Protein AF-A0A9P9ECS6-F1 (afdb_monomer_lite)

Radius of gyration: 14.82 Å; chains: 1; bounding box: 37×39×32 Å

Sequence (114 aa):
MQKITAFLHLGPLIMPNDVADFDVKKQLSADTYDHFDGPNLLVESAPVGMPVLQSGDWAWMQPYVEPGKGKVPDDELGGRAFIPLKMRPVDEKPGSEDDPYTAVEGYLQLRNTP

Structure (mmCIF, N/CA/C/O backbone):
data_AF-A0A9P9ECS6-F1
#
_entry.id   AF-A0A9P9ECS6-F1
#
loop_
_atom_site.group_PDB
_atom_site.id
_atom_site.type_symbol
_atom_site.label_atom_id
_atom_site.label_alt_id
_atom_site.label_comp_id
_atom_site.label_asym_id
_atom_site.label_entity_id
_atom_site.label_seq_id
_atom_site.pdbx_PDB_ins_code
_atom_site.Cartn_x
_atom_site.Cartn_y
_atom_site.Cartn_z
_atom_site.occupancy
_atom_site.B_iso_or_equiv
_atom_site.auth_seq_id
_atom_site.auth_comp_id
_atom_site.auth_asym_id
_atom_site.auth_atom_id
_atom_site.pdbx_PDB_model_num
ATOM 1 N N . MET A 1 1 ? -9.250 16.915 17.741 1.00 37.78 1 MET A N 1
ATOM 2 C CA . MET A 1 1 ? -9.273 15.464 18.022 1.00 37.78 1 MET A CA 1
ATOM 3 C C . MET A 1 1 ? -8.040 14.870 17.370 1.00 37.78 1 MET A C 1
ATOM 5 O O . MET A 1 1 ? -7.810 15.179 16.209 1.00 37.78 1 MET A O 1
ATOM 9 N N . GLN A 1 2 ? -7.214 14.133 18.113 1.00 44.69 2 GLN A N 1
ATOM 10 C CA . GLN A 1 2 ? -6.054 13.441 17.545 1.00 44.69 2 GLN A CA 1
ATOM 11 C C . GLN A 1 2 ? -6.556 12.174 16.849 1.00 44.69 2 GLN A C 1
ATOM 13 O O . GLN A 1 2 ? -7.164 11.326 17.501 1.00 44.69 2 GLN A O 1
ATOM 18 N N . LYS A 1 3 ? -6.372 12.083 15.530 1.00 52.78 3 LYS A N 1
ATOM 19 C CA . LYS A 1 3 ? -6.623 10.849 14.787 1.00 52.78 3 LYS A CA 1
ATOM 20 C C . LYS A 1 3 ? -5.505 9.870 15.135 1.00 52.78 3 LYS A C 1
ATOM 22 O O . LYS A 1 3 ? -4.334 10.219 15.026 1.00 52.78 3 LYS A O 1
ATOM 27 N N . ILE A 1 4 ? -5.856 8.679 15.609 1.00 51.59 4 ILE A N 1
ATOM 28 C CA . ILE A 1 4 ? -4.875 7.616 15.827 1.00 51.59 4 ILE A CA 1
ATOM 29 C C . ILE A 1 4 ? -4.656 6.942 14.475 1.00 51.59 4 ILE A C 1
ATOM 31 O O . ILE A 1 4 ? -5.496 6.165 14.027 1.00 51.59 4 ILE A O 1
ATOM 35 N N . THR A 1 5 ? -3.537 7.253 13.829 1.00 63.91 5 THR A N 1
ATOM 36 C CA . THR A 1 5 ? -3.106 6.565 12.612 1.00 63.91 5 THR A CA 1
ATOM 37 C C . THR A 1 5 ? -2.265 5.357 13.016 1.00 63.91 5 THR A C 1
ATOM 39 O O . THR A 1 5 ? -1.164 5.504 13.544 1.00 63.91 5 THR A O 1
ATOM 42 N N . ALA A 1 6 ? -2.797 4.148 12.828 1.00 66.94 6 ALA A N 1
ATOM 43 C CA . ALA A 1 6 ? -2.024 2.924 13.013 1.00 66.94 6 ALA A CA 1
ATOM 44 C C . ALA A 1 6 ? -1.228 2.634 11.737 1.00 66.94 6 ALA A C 1
ATOM 46 O O . ALA A 1 6 ? -1.825 2.576 10.664 1.00 66.94 6 ALA A O 1
ATOM 47 N N . PHE A 1 7 ? 0.083 2.423 11.879 1.00 78.00 7 PHE A N 1
ATOM 48 C CA . PHE A 1 7 ? 0.983 2.001 10.807 1.00 78.00 7 PHE A CA 1
ATOM 49 C C . PHE A 1 7 ? 1.575 0.636 11.154 1.00 78.00 7 PHE A C 1
ATOM 51 O O . PHE A 1 7 ? 2.244 0.487 12.177 1.00 78.00 7 PHE A O 1
ATOM 58 N N . LEU A 1 8 ? 1.322 -0.367 10.317 1.00 85.75 8 LEU A N 1
ATOM 59 C CA . LEU A 1 8 ? 1.794 -1.736 10.534 1.00 85.75 8 LEU A CA 1
ATOM 60 C C . LEU A 1 8 ? 2.592 -2.196 9.324 1.00 85.75 8 LEU A C 1
ATOM 62 O O . LEU A 1 8 ? 2.057 -2.218 8.225 1.00 85.75 8 LEU A O 1
ATOM 66 N N . HIS A 1 9 ? 3.845 -2.595 9.519 1.00 89.00 9 HIS A N 1
ATOM 67 C CA . HIS A 1 9 ? 4.595 -3.276 8.466 1.00 89.00 9 HIS A CA 1
ATOM 68 C C . HIS A 1 9 ? 4.027 -4.684 8.254 1.00 89.00 9 HIS A C 1
ATOM 70 O O . HIS A 1 9 ? 3.773 -5.396 9.230 1.00 89.00 9 HIS A O 1
ATOM 76 N N . LEU A 1 10 ? 3.830 -5.087 7.001 1.00 88.06 10 LEU A N 1
ATOM 77 C CA . LEU A 1 10 ? 3.265 -6.384 6.655 1.00 88.06 10 LEU A CA 1
ATOM 78 C C . LEU A 1 10 ? 3.912 -6.945 5.385 1.00 88.06 10 LEU A C 1
ATOM 80 O O . LEU A 1 10 ? 4.110 -6.230 4.404 1.00 88.06 10 LEU A O 1
ATOM 84 N N . GLY A 1 11 ? 4.191 -8.246 5.401 1.00 85.12 11 GLY A N 1
ATOM 85 C CA . GLY A 1 11 ? 4.685 -8.991 4.249 1.00 85.12 11 GLY A CA 1
ATOM 86 C C . GLY A 1 11 ? 5.707 -10.073 4.626 1.00 85.12 11 GLY A C 1
ATOM 87 O O . GLY A 1 11 ? 6.079 -10.177 5.800 1.00 85.12 11 GLY A O 1
ATOM 88 N N . PRO A 1 12 ? 6.138 -10.890 3.647 1.00 87.19 12 PRO A N 1
ATOM 89 C CA . PRO A 1 12 ? 5.698 -10.851 2.251 1.00 87.19 12 PRO A CA 1
ATOM 90 C C . PRO A 1 12 ? 4.275 -11.406 2.070 1.00 87.19 12 PRO A C 1
ATOM 92 O O . PRO A 1 12 ? 3.937 -12.466 2.597 1.00 87.19 12 PRO A O 1
ATOM 95 N N . LEU A 1 13 ? 3.439 -10.697 1.311 1.00 87.88 13 LEU A N 1
ATOM 96 C CA . LEU A 1 13 ? 2.171 -11.211 0.792 1.00 87.88 13 LEU A CA 1
ATOM 97 C C . LEU A 1 13 ? 2.399 -11.761 -0.609 1.00 87.88 13 LEU A C 1
ATOM 99 O O . LEU A 1 13 ? 3.017 -11.095 -1.436 1.00 87.88 13 LEU A O 1
ATOM 103 N N . ILE A 1 14 ? 1.887 -12.958 -0.880 1.00 87.06 14 ILE A N 1
ATOM 104 C CA . ILE A 1 14 ? 1.965 -13.561 -2.210 1.00 87.06 14 ILE A CA 1
ATOM 105 C C . ILE A 1 14 ? 0.709 -13.182 -2.986 1.00 87.06 14 ILE A C 1
ATOM 107 O O . ILE A 1 14 ? -0.405 -13.477 -2.554 1.00 87.06 14 ILE A O 1
ATOM 111 N N . MET A 1 15 ? 0.895 -12.514 -4.119 1.00 84.06 15 MET A N 1
ATOM 112 C CA . MET A 1 15 ? -0.180 -12.043 -4.982 1.00 84.06 15 MET A CA 1
ATOM 113 C C . MET A 1 15 ? -0.019 -12.595 -6.399 1.00 84.06 15 MET A C 1
ATOM 115 O O . MET A 1 15 ? 1.104 -12.696 -6.875 1.00 84.06 15 MET A O 1
ATOM 119 N N . PRO A 1 16 ? -1.116 -12.914 -7.104 1.00 81.81 16 PRO A N 1
ATOM 120 C CA . PRO A 1 16 ? -1.064 -13.426 -8.480 1.00 81.81 16 PRO A CA 1
ATOM 121 C C . PRO A 1 16 ? -0.660 -12.387 -9.530 1.00 81.81 16 PRO A C 1
ATOM 123 O O . PRO A 1 16 ? -0.500 -12.713 -10.693 1.00 81.81 16 PRO A O 1
ATOM 126 N N . ASN A 1 17 ? -0.597 -11.111 -9.157 1.00 82.25 17 ASN A N 1
ATOM 127 C CA . ASN A 1 17 ? -0.209 -10.027 -10.048 1.00 82.25 17 ASN A CA 1
ATOM 128 C C . ASN A 1 17 ? 0.698 -9.073 -9.274 1.00 82.25 17 ASN A C 1
ATOM 130 O O . ASN A 1 17 ? 0.617 -9.000 -8.043 1.00 82.25 17 ASN A O 1
ATOM 134 N N . ASP A 1 18 ? 1.512 -8.321 -10.008 1.00 87.19 18 ASP A N 1
ATOM 135 C CA . ASP A 1 18 ? 2.331 -7.253 -9.443 1.00 87.19 18 ASP A CA 1
ATOM 136 C C . ASP A 1 18 ? 1.472 -6.080 -8.929 1.00 87.19 18 ASP A C 1
ATOM 138 O O . ASP A 1 18 ? 0.273 -5.986 -9.216 1.00 87.19 18 ASP A O 1
ATOM 142 N N . VAL A 1 19 ? 2.083 -5.184 -8.157 1.00 88.38 19 VAL A N 1
ATOM 143 C CA . VAL A 1 19 ? 1.471 -3.924 -7.716 1.00 88.38 19 VAL A CA 1
ATOM 144 C C . VAL A 1 19 ? 1.356 -2.935 -8.874 1.00 88.38 19 VAL A C 1
ATOM 146 O O . VAL A 1 19 ? 1.969 -3.092 -9.925 1.00 88.38 19 VAL A O 1
ATOM 149 N N . ALA A 1 20 ? 0.553 -1.888 -8.682 1.00 88.81 20 ALA A N 1
ATOM 150 C CA . ALA A 1 20 ? 0.448 -0.817 -9.665 1.00 88.81 20 ALA A CA 1
ATOM 151 C C . ALA A 1 20 ? 1.820 -0.177 -9.952 1.00 88.81 20 ALA A C 1
ATOM 153 O O . ALA A 1 20 ? 2.664 -0.074 -9.060 1.00 88.81 20 ALA A O 1
ATOM 154 N N . ASP A 1 21 ? 2.020 0.318 -11.173 1.00 89.50 21 ASP A N 1
ATOM 155 C CA . ASP A 1 21 ? 3.201 1.118 -11.500 1.00 89.50 21 ASP A CA 1
ATOM 156 C C . ASP A 1 21 ? 3.261 2.403 -10.659 1.00 89.50 21 ASP A C 1
ATOM 158 O O . ASP A 1 21 ? 2.244 2.933 -10.198 1.00 89.50 21 ASP A O 1
ATOM 162 N N . PHE A 1 22 ? 4.4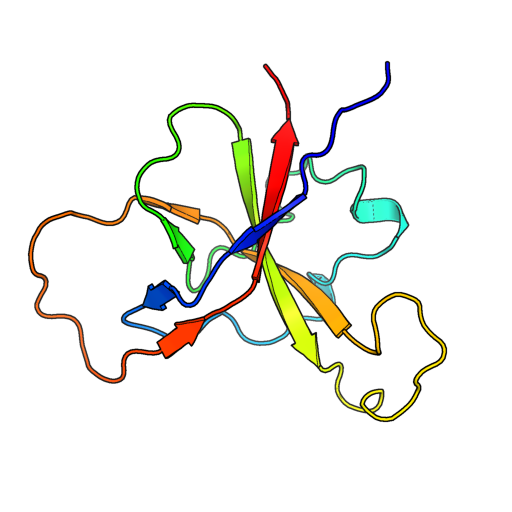70 2.941 -10.492 1.00 87.50 22 PHE A N 1
ATOM 163 C CA . PHE A 1 22 ? 4.664 4.205 -9.792 1.00 87.50 22 PHE A CA 1
ATOM 164 C C . PHE A 1 22 ? 3.979 5.371 -10.531 1.00 87.50 22 PHE A C 1
ATOM 166 O O . PHE A 1 22 ? 4.388 5.750 -11.630 1.00 87.50 22 PHE A O 1
ATOM 173 N N . ASP A 1 23 ? 2.982 5.990 -9.894 1.00 86.75 23 ASP A N 1
ATOM 174 C CA . ASP A 1 23 ? 2.338 7.228 -10.339 1.00 86.75 23 ASP A CA 1
ATOM 175 C C . ASP A 1 23 ? 2.626 8.372 -9.358 1.00 86.75 23 ASP A C 1
ATOM 177 O O . ASP A 1 23 ? 2.074 8.441 -8.257 1.00 86.75 23 ASP A O 1
ATOM 181 N N . VAL A 1 24 ? 3.450 9.327 -9.796 1.00 85.94 24 VAL A N 1
ATOM 182 C CA . VAL A 1 24 ? 3.816 10.526 -9.026 1.00 85.94 24 VAL A CA 1
ATOM 183 C C . VAL A 1 24 ? 2.603 11.355 -8.585 1.00 85.94 24 VAL A C 1
ATOM 185 O O . VAL A 1 24 ? 2.657 12.037 -7.567 1.00 85.94 24 VAL A O 1
ATOM 188 N N . LYS A 1 25 ? 1.476 11.296 -9.305 1.00 85.94 25 LYS A N 1
ATOM 189 C CA . LYS A 1 25 ? 0.247 12.022 -8.934 1.00 85.94 25 LYS A CA 1
ATOM 190 C C . LYS A 1 25 ? -0.492 11.371 -7.768 1.00 85.94 25 LYS A C 1
ATOM 192 O O . LYS A 1 25 ? -1.366 12.001 -7.176 1.00 85.94 25 LYS A O 1
ATOM 197 N N . LYS A 1 26 ? -0.181 10.108 -7.487 1.00 85.94 26 LYS A N 1
ATOM 198 C CA . LYS A 1 26 ? -0.756 9.290 -6.415 1.00 85.94 26 LYS A CA 1
ATOM 199 C C . LYS A 1 26 ? 0.205 9.114 -5.240 1.00 85.94 26 LYS A C 1
ATOM 201 O O . LYS A 1 26 ? -0.163 8.488 -4.250 1.00 85.94 26 LYS A O 1
ATOM 206 N N . GLN A 1 27 ? 1.411 9.667 -5.344 1.00 85.81 27 GLN A N 1
ATOM 207 C CA . GLN A 1 27 ? 2.387 9.682 -4.269 1.00 85.81 27 GLN A CA 1
ATOM 208 C C . GLN A 1 27 ? 1.859 10.468 -3.063 1.00 85.81 27 GLN A C 1
ATOM 210 O O . GLN A 1 27 ? 1.372 11.591 -3.196 1.00 85.81 27 GLN A O 1
ATOM 215 N N . LEU A 1 28 ? 2.025 9.891 -1.876 1.00 80.56 28 LEU A N 1
ATOM 216 C CA . LEU A 1 28 ? 1.773 10.574 -0.615 1.00 80.56 28 LEU A CA 1
ATOM 217 C C . LEU A 1 28 ? 2.889 11.581 -0.312 1.00 80.56 28 LEU A C 1
ATOM 219 O O . LEU A 1 28 ? 4.075 11.244 -0.301 1.00 80.56 28 LEU A O 1
ATOM 223 N N . SER A 1 29 ? 2.497 12.821 -0.038 1.00 75.81 29 SER A N 1
ATOM 224 C CA . SER A 1 29 ? 3.325 13.857 0.583 1.00 75.81 29 SER A CA 1
ATOM 225 C C . SER A 1 29 ? 3.083 13.912 2.092 1.00 75.81 29 SER A C 1
ATOM 227 O O . SER A 1 29 ? 2.042 13.444 2.558 1.00 75.81 29 SER A O 1
ATOM 229 N N . ALA A 1 30 ? 3.999 14.546 2.838 1.00 68.44 30 ALA A N 1
ATOM 230 C CA . ALA A 1 30 ? 3.876 14.805 4.280 1.00 68.44 30 ALA A CA 1
ATOM 231 C C . ALA A 1 30 ? 2.471 15.300 4.684 1.00 68.44 30 ALA A C 1
ATOM 233 O O . ALA A 1 30 ? 1.872 14.762 5.608 1.00 68.44 30 ALA A O 1
ATOM 234 N N . ASP A 1 31 ? 1.899 16.232 3.915 1.00 66.19 31 ASP A N 1
ATOM 235 C CA . ASP A 1 31 ? 0.574 16.810 4.181 1.00 66.19 31 ASP A CA 1
ATOM 236 C C . ASP A 1 31 ? -0.593 15.831 3.953 1.00 66.19 31 ASP A C 1
ATOM 238 O O . ASP A 1 31 ? -1.699 16.038 4.448 1.00 66.19 31 ASP A O 1
ATOM 242 N N . THR A 1 32 ? -0.376 14.766 3.180 1.00 68.69 32 THR A N 1
ATOM 243 C CA . THR A 1 32 ? -1.413 13.779 2.832 1.00 68.69 32 THR A CA 1
ATOM 244 C C . THR A 1 32 ? -1.350 12.495 3.651 1.00 68.69 32 THR A C 1
ATOM 246 O O . THR A 1 32 ? -2.348 11.774 3.673 1.00 68.69 32 THR A O 1
ATOM 249 N N . TYR A 1 33 ? -0.246 12.226 4.363 1.00 67.12 33 TYR A N 1
ATOM 250 C CA . TYR A 1 33 ? -0.152 11.070 5.269 1.00 67.12 33 TYR A CA 1
ATOM 251 C C . TYR A 1 33 ? -1.228 11.122 6.360 1.00 67.12 33 TYR A C 1
ATOM 253 O O . TYR A 1 33 ? -1.862 10.107 6.640 1.00 67.12 33 TYR A O 1
ATOM 261 N N . ASP A 1 34 ? -1.490 12.306 6.919 1.00 62.91 34 ASP A N 1
ATOM 262 C CA . ASP A 1 34 ? -2.445 12.494 8.023 1.00 62.91 34 ASP A CA 1
ATOM 263 C C . ASP A 1 34 ? -3.899 12.727 7.562 1.00 62.91 34 ASP A C 1
ATOM 265 O O . ASP A 1 34 ? -4.845 12.643 8.354 1.00 62.91 34 ASP A O 1
ATOM 269 N N . HIS A 1 35 ? -4.098 13.016 6.272 1.00 60.50 35 HIS A N 1
ATOM 270 C CA . HIS A 1 35 ? -5.385 13.400 5.676 1.00 60.50 35 HIS A CA 1
ATOM 271 C C . HIS A 1 35 ? -5.829 12.432 4.575 1.00 60.50 35 HIS A C 1
ATOM 273 O O . HIS A 1 35 ? -6.365 12.822 3.533 1.00 60.50 35 HIS A O 1
ATOM 279 N N . PHE A 1 36 ? -5.616 11.143 4.817 1.00 66.12 36 PHE A N 1
ATOM 280 C CA . PHE A 1 36 ? -5.855 10.077 3.858 1.00 66.12 36 PHE A CA 1
ATOM 281 C C . PHE A 1 36 ? -7.341 9.645 3.753 1.00 66.12 36 PHE A C 1
ATOM 283 O O . PHE A 1 36 ? -7.670 8.462 3.660 1.00 66.12 36 PHE A O 1
ATOM 290 N N . ASP A 1 37 ? -8.276 10.598 3.714 1.00 63.94 37 ASP A N 1
ATOM 291 C CA . ASP A 1 37 ? -9.719 10.330 3.887 1.00 63.94 37 ASP A CA 1
ATOM 292 C C . ASP A 1 37 ? -10.519 10.349 2.563 1.00 63.94 37 ASP A C 1
ATOM 294 O O . ASP A 1 37 ? -11.712 10.052 2.535 1.00 63.94 37 ASP A O 1
ATOM 298 N N . GLY A 1 38 ? -9.892 10.728 1.443 1.00 61.19 38 GLY A N 1
ATOM 299 C CA . GLY A 1 38 ? -10.575 10.940 0.160 1.00 61.19 38 GLY A CA 1
ATOM 300 C C . GLY A 1 38 ? -10.774 9.662 -0.681 1.00 61.19 38 GLY A C 1
ATOM 301 O O . GLY A 1 38 ? -9.853 8.845 -0.775 1.00 61.19 38 GLY A O 1
ATOM 302 N N . PRO A 1 39 ? -11.919 9.484 -1.374 1.00 55.66 39 PRO A N 1
ATOM 303 C CA . PRO A 1 39 ? -12.184 8.309 -2.217 1.00 55.66 39 PRO A CA 1
ATOM 304 C C . PRO A 1 39 ? -11.274 8.221 -3.454 1.00 55.66 39 PRO A C 1
ATOM 306 O O . PRO A 1 39 ? -10.996 7.129 -3.934 1.00 55.66 39 PRO A O 1
ATOM 309 N N . ASN A 1 40 ? -10.748 9.352 -3.936 1.00 63.06 40 ASN A N 1
ATOM 310 C CA . ASN A 1 40 ? -9.897 9.407 -5.132 1.00 63.06 40 ASN A CA 1
ATOM 311 C C . ASN A 1 40 ? -8.401 9.219 -4.844 1.00 63.06 40 ASN A C 1
ATOM 313 O O . ASN A 1 40 ? -7.585 9.301 -5.767 1.00 63.06 40 ASN A O 1
ATOM 317 N N . LEU A 1 41 ? -8.028 9.004 -3.581 1.00 75.31 41 LEU A N 1
ATOM 318 C CA . LEU A 1 41 ? -6.626 8.868 -3.197 1.00 75.31 41 LEU A CA 1
ATOM 319 C C . LEU A 1 41 ? -6.092 7.458 -3.455 1.00 75.31 41 LEU A C 1
ATOM 321 O O . LEU A 1 41 ? -4.947 7.316 -3.867 1.00 75.31 41 LEU A O 1
ATOM 325 N N . LEU A 1 42 ? -6.931 6.430 -3.295 1.00 84.00 42 LEU A N 1
ATOM 326 C CA . LEU A 1 42 ? -6.528 5.051 -3.547 1.00 84.00 42 LEU A CA 1
ATOM 327 C C . LEU A 1 42 ? -6.275 4.804 -5.036 1.00 84.00 42 LEU A C 1
ATOM 329 O O . LEU A 1 42 ? -6.979 5.317 -5.916 1.00 84.00 42 LEU A O 1
ATOM 333 N N . VAL A 1 43 ? -5.269 3.990 -5.316 1.00 87.69 43 VAL A N 1
ATOM 334 C CA . VAL A 1 43 ? -5.083 3.353 -6.618 1.00 87.69 43 VAL A CA 1
ATOM 335 C C . VAL A 1 43 ? -5.872 2.047 -6.623 1.00 87.69 43 VAL A C 1
ATOM 337 O O . VAL A 1 43 ? -5.713 1.210 -5.735 1.00 87.69 43 VAL A O 1
ATOM 340 N N . GLU A 1 44 ? -6.772 1.898 -7.596 1.00 84.94 44 GLU A N 1
ATOM 341 C CA . GLU A 1 44 ? -7.645 0.720 -7.701 1.00 84.94 44 GLU A CA 1
ATOM 342 C C . GLU A 1 44 ? -7.079 -0.379 -8.606 1.00 84.94 44 GLU A C 1
ATOM 344 O O . GLU A 1 44 ? -7.501 -1.529 -8.501 1.00 84.94 44 GLU A O 1
ATOM 349 N N . SER A 1 45 ? -6.138 -0.045 -9.493 1.00 80.69 45 SER A N 1
ATOM 350 C CA . SER A 1 45 ? -5.415 -1.034 -10.291 1.00 80.69 45 SER A CA 1
ATOM 351 C C . SER A 1 45 ? -4.524 -1.871 -9.376 1.00 80.69 45 SER A C 1
ATOM 353 O O . SER A 1 45 ? -3.803 -1.305 -8.560 1.00 80.69 45 SER A O 1
ATOM 355 N N . ALA A 1 46 ? -4.570 -3.197 -9.525 1.00 82.00 46 ALA A N 1
ATOM 356 C CA . ALA A 1 46 ? -3.806 -4.150 -8.714 1.00 82.00 46 ALA A CA 1
ATOM 357 C C . ALA A 1 46 ? -4.021 -4.006 -7.186 1.00 82.00 46 ALA A C 1
ATOM 359 O O . ALA A 1 46 ? -3.087 -3.703 -6.441 1.00 82.00 46 ALA A O 1
ATOM 360 N N . PRO A 1 47 ? -5.254 -4.220 -6.688 1.00 85.12 47 PRO A N 1
ATOM 361 C CA . PRO A 1 47 ? -5.533 -4.120 -5.263 1.00 85.12 47 PRO A CA 1
ATOM 362 C C . PRO A 1 47 ? -4.832 -5.228 -4.470 1.00 85.12 47 PRO A C 1
ATOM 364 O O . PRO A 1 47 ? -4.829 -6.397 -4.878 1.00 85.12 47 PRO A O 1
ATOM 367 N N . VAL A 1 48 ? -4.318 -4.876 -3.292 1.00 87.94 48 VAL A N 1
ATOM 368 C CA . VAL A 1 48 ? -3.618 -5.822 -2.417 1.00 87.94 48 VAL A CA 1
ATOM 369 C C . VAL A 1 48 ? -4.614 -6.768 -1.767 1.00 87.94 48 VAL A C 1
ATOM 371 O O . VAL A 1 48 ? -5.564 -6.349 -1.098 1.00 87.94 48 VAL A O 1
ATOM 374 N N . GLY A 1 49 ? -4.405 -8.060 -2.010 1.00 86.94 49 GLY A N 1
ATOM 375 C CA . GLY A 1 49 ? -5.196 -9.125 -1.417 1.00 86.94 49 GLY A CA 1
ATOM 376 C C . GLY A 1 49 ? -4.854 -9.272 0.059 1.00 86.94 49 GLY A C 1
ATOM 377 O O . GLY A 1 49 ? -3.723 -9.606 0.393 1.00 86.94 49 GLY A O 1
ATOM 378 N N . MET A 1 50 ? -5.831 -9.052 0.934 1.00 82.56 50 MET A N 1
ATOM 379 C CA . MET A 1 50 ? -5.674 -9.220 2.375 1.00 82.56 50 MET A CA 1
ATOM 380 C C . MET A 1 50 ? -6.707 -10.195 2.948 1.00 82.56 50 MET A C 1
ATOM 382 O O . MET A 1 50 ? -7.891 -10.096 2.605 1.00 82.56 50 MET A O 1
ATOM 386 N N . PRO A 1 51 ? -6.303 -11.117 3.845 1.00 75.06 51 PRO A N 1
ATOM 387 C CA . PRO A 1 51 ? -7.265 -11.841 4.660 1.00 75.06 51 PRO A CA 1
ATOM 388 C C . PRO A 1 51 ? -8.040 -10.822 5.502 1.00 75.06 51 PRO A C 1
ATOM 390 O O . PRO A 1 51 ? -7.462 -9.873 6.034 1.00 75.06 51 PRO A O 1
ATOM 393 N N . VAL A 1 52 ? -9.363 -10.980 5.540 1.00 67.25 52 VAL A N 1
ATOM 394 C CA . VAL A 1 52 ? -10.320 -9.973 6.021 1.00 67.25 52 VAL A CA 1
ATOM 395 C C . VAL A 1 52 ? -9.884 -9.360 7.360 1.00 67.25 52 VAL A C 1
ATOM 397 O O . VAL A 1 52 ? -9.856 -10.039 8.385 1.00 67.25 52 VAL A O 1
ATOM 400 N N . LEU A 1 53 ? -9.594 -8.054 7.361 1.00 69.19 53 LEU A N 1
ATOM 401 C CA . LEU A 1 53 ? -9.418 -7.275 8.587 1.00 69.19 53 LEU A CA 1
ATOM 402 C C . LEU A 1 53 ? -10.811 -6.933 9.125 1.00 69.19 53 LEU A C 1
ATOM 404 O O . LEU A 1 53 ? -11.614 -6.304 8.441 1.00 69.19 53 LEU A O 1
ATOM 408 N N . GLN A 1 54 ? -11.126 -7.399 10.333 1.00 60.00 54 GLN A N 1
ATOM 409 C CA . GLN A 1 54 ? -12.500 -7.423 10.850 1.00 60.00 54 GLN A CA 1
ATOM 410 C C . GLN A 1 54 ? -13.106 -6.038 11.155 1.00 60.00 54 GLN A C 1
ATOM 412 O O . GLN A 1 54 ? -14.313 -5.948 11.378 1.00 60.00 54 GLN A O 1
ATOM 417 N N . SER A 1 55 ? -12.318 -4.957 11.167 1.00 70.69 55 SER A N 1
ATOM 418 C CA . SER A 1 55 ? -12.812 -3.599 11.424 1.00 70.69 55 SER A CA 1
ATOM 419 C C . SER A 1 55 ? -11.857 -2.509 10.920 1.00 70.69 55 SER A C 1
ATOM 421 O O . SER A 1 55 ? -10.638 -2.681 10.941 1.00 70.69 55 SER A O 1
ATOM 423 N N . GLY A 1 56 ? -12.419 -1.368 10.502 1.00 74.81 56 GLY A N 1
ATOM 424 C CA . GLY A 1 56 ? -11.679 -0.176 10.062 1.00 74.81 56 GLY A CA 1
ATOM 425 C C . GLY A 1 56 ? -11.554 -0.030 8.541 1.00 74.81 56 GLY A C 1
ATOM 426 O O . GLY A 1 56 ? -11.584 -1.014 7.805 1.00 74.81 56 GLY A O 1
ATOM 427 N N . ASP A 1 57 ? -11.431 1.214 8.074 1.00 81.12 57 ASP A N 1
ATOM 428 C CA . ASP A 1 57 ? -11.094 1.530 6.680 1.00 81.12 57 ASP A CA 1
ATOM 429 C C . ASP A 1 57 ? -9.568 1.561 6.556 1.00 81.12 57 ASP A C 1
ATOM 431 O O . ASP A 1 57 ? -8.929 2.465 7.094 1.00 81.12 57 ASP A O 1
ATOM 435 N N . TRP A 1 58 ? -8.985 0.545 5.917 1.00 84.81 58 TRP A N 1
ATOM 436 C CA . TRP A 1 58 ? -7.536 0.367 5.791 1.00 84.81 58 TRP A CA 1
ATOM 437 C C . TRP A 1 58 ? -7.070 0.608 4.359 1.00 84.81 58 TRP A C 1
ATOM 439 O O . TRP A 1 58 ? -7.767 0.289 3.395 1.00 84.81 58 TRP A O 1
ATOM 449 N N . ALA A 1 59 ? -5.847 1.110 4.227 1.00 88.50 59 ALA A N 1
ATOM 450 C CA . ALA A 1 59 ? -5.129 1.150 2.965 1.00 88.50 59 ALA A CA 1
ATOM 451 C C . ALA A 1 59 ? -3.786 0.446 3.068 1.00 88.50 59 ALA A C 1
ATOM 453 O O . ALA A 1 59 ? -3.118 0.494 4.102 1.00 88.50 59 ALA A O 1
ATOM 454 N N . TRP A 1 60 ? -3.384 -0.152 1.952 1.00 90.56 60 TRP A N 1
ATOM 455 C CA . TRP A 1 60 ? -2.031 -0.635 1.769 1.00 90.56 60 TRP A CA 1
ATOM 456 C C . TRP A 1 60 ? -1.160 0.492 1.230 1.00 90.56 60 TRP A C 1
ATOM 458 O O . TRP A 1 60 ? -1.441 1.045 0.175 1.00 90.56 60 TRP A O 1
ATOM 468 N N . MET A 1 61 ? -0.085 0.826 1.919 1.00 90.06 61 MET A N 1
ATOM 469 C CA . MET A 1 61 ? 0.926 1.762 1.464 1.00 90.06 61 MET A CA 1
ATOM 470 C C . MET A 1 61 ? 2.062 0.985 0.819 1.00 90.06 61 MET A C 1
ATOM 472 O O . MET A 1 61 ? 2.882 0.369 1.508 1.00 90.06 61 MET A O 1
ATOM 476 N N . GLN A 1 62 ? 2.108 1.031 -0.506 1.00 91.69 62 GLN A N 1
ATOM 477 C CA . GLN A 1 62 ? 3.148 0.380 -1.278 1.00 91.69 62 GLN A CA 1
ATO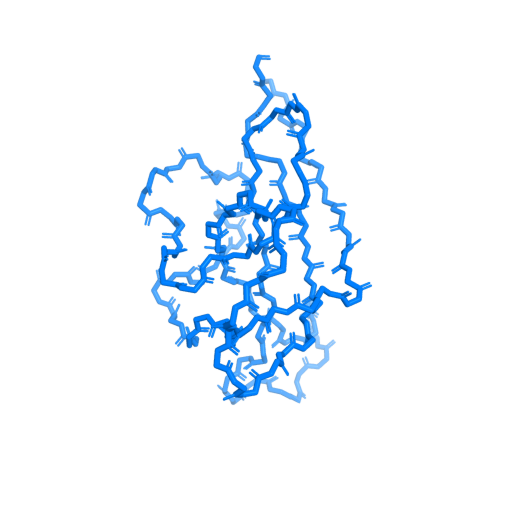M 478 C C . GLN A 1 62 ? 4.382 1.289 -1.354 1.00 91.69 62 GLN A C 1
ATOM 480 O O . GLN A 1 62 ? 4.266 2.414 -1.854 1.00 91.69 62 GLN A O 1
ATOM 485 N N . PRO A 1 63 ? 5.556 0.836 -0.880 1.00 89.88 63 PRO A N 1
ATOM 486 C CA . PRO A 1 63 ? 6.803 1.565 -1.050 1.00 89.88 63 PRO A CA 1
ATOM 487 C C . PRO A 1 63 ? 7.354 1.402 -2.474 1.00 89.88 63 PRO A C 1
ATOM 489 O O . PRO A 1 63 ? 7.358 0.309 -3.041 1.00 89.88 63 PRO A O 1
ATOM 492 N N . TYR A 1 64 ? 7.898 2.488 -3.015 1.00 87.38 64 TYR A N 1
ATOM 493 C CA . TYR A 1 64 ? 8.639 2.542 -4.273 1.00 87.38 64 TYR A CA 1
ATOM 494 C C . TYR A 1 64 ? 9.962 3.261 -4.049 1.00 87.38 64 TYR A C 1
ATOM 496 O O . TYR A 1 64 ? 10.062 4.173 -3.227 1.00 87.38 64 TYR A O 1
ATOM 504 N N . VAL A 1 65 ? 10.977 2.887 -4.821 1.00 82.56 65 VAL A N 1
ATOM 505 C CA . VAL A 1 65 ? 12.202 3.683 -4.932 1.00 82.56 65 VAL A CA 1
ATOM 506 C C . VAL A 1 65 ? 11.936 4.779 -5.953 1.00 82.56 65 VAL A C 1
ATOM 508 O O . VAL A 1 65 ? 11.685 4.477 -7.120 1.00 82.56 65 VAL A O 1
ATOM 511 N N . GLU A 1 66 ? 11.985 6.045 -5.538 1.00 70.25 66 GLU A N 1
ATOM 512 C CA . GLU A 1 66 ? 11.798 7.143 -6.485 1.00 70.25 66 GLU A CA 1
ATOM 513 C C . GLU A 1 66 ? 12.900 7.124 -7.563 1.00 70.25 66 GLU A C 1
ATOM 515 O O . GLU A 1 66 ? 14.100 7.136 -7.233 1.00 70.25 66 GLU A O 1
ATOM 520 N N . PRO A 1 67 ? 12.534 7.147 -8.860 1.00 63.66 67 PRO A N 1
ATOM 521 C CA . PRO A 1 67 ? 13.506 7.236 -9.940 1.00 63.66 67 PRO A CA 1
ATOM 522 C C . PRO A 1 67 ? 14.378 8.489 -9.782 1.00 63.66 67 PRO A C 1
ATOM 524 O O . PRO A 1 67 ? 13.886 9.614 -9.781 1.00 63.66 67 PRO A O 1
ATOM 527 N N . GLY A 1 68 ? 15.692 8.301 -9.644 1.00 62.47 68 GLY A N 1
ATOM 528 C CA . GLY A 1 68 ? 16.659 9.398 -9.510 1.00 62.47 68 GLY A CA 1
ATOM 529 C C . GLY A 1 68 ? 16.987 9.838 -8.077 1.00 62.47 68 GLY A C 1
ATOM 530 O O . GLY A 1 68 ? 17.937 10.601 -7.913 1.00 62.47 68 GLY A O 1
ATOM 531 N N . LYS A 1 69 ? 16.301 9.323 -7.042 1.00 61.53 69 LYS A N 1
ATOM 532 C CA . LYS A 1 69 ? 16.617 9.606 -5.623 1.00 61.53 69 LYS A CA 1
ATOM 533 C C . LYS A 1 69 ? 17.224 8.440 -4.841 1.00 61.53 69 LYS A C 1
ATOM 535 O O . LYS A 1 69 ? 17.561 8.609 -3.674 1.00 61.53 69 LYS A O 1
ATOM 540 N N . GLY A 1 70 ? 17.464 7.293 -5.479 1.00 53.22 70 GLY A N 1
ATOM 541 C CA . GLY A 1 70 ? 17.992 6.071 -4.844 1.00 53.22 70 GLY A CA 1
ATOM 542 C C . GLY A 1 70 ? 19.400 6.146 -4.218 1.00 53.22 70 GLY A C 1
ATOM 543 O O . GLY A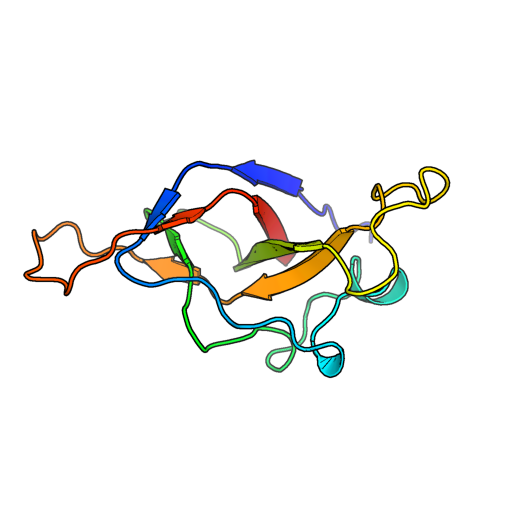 1 70 ? 20.026 5.106 -4.034 1.00 53.22 70 GLY A O 1
ATOM 544 N N . LYS A 1 71 ? 19.941 7.341 -3.936 1.00 49.00 71 LYS A N 1
ATOM 545 C CA . LYS A 1 71 ? 21.263 7.563 -3.326 1.00 49.00 71 LYS A CA 1
ATOM 546 C C . LYS A 1 71 ? 21.335 8.726 -2.323 1.00 49.00 71 LYS A C 1
ATOM 548 O O . LYS A 1 71 ? 22.447 9.143 -2.013 1.00 49.00 71 LYS A O 1
ATOM 553 N N . VAL A 1 72 ? 20.221 9.260 -1.815 1.00 46.28 72 VAL A N 1
ATOM 554 C CA . VAL A 1 72 ? 20.274 10.310 -0.777 1.00 46.28 72 VAL A CA 1
ATOM 555 C C . VAL A 1 72 ? 19.809 9.725 0.563 1.00 46.28 72 VAL A C 1
ATOM 557 O O . VAL A 1 72 ? 18.613 9.527 0.737 1.00 46.28 72 VAL A O 1
ATOM 560 N N . PRO A 1 73 ? 20.724 9.422 1.507 1.00 48.44 73 PRO A N 1
ATOM 561 C CA . PRO A 1 73 ? 20.389 8.853 2.819 1.00 48.44 73 PRO A CA 1
ATOM 562 C C . PRO A 1 73 ? 19.783 9.859 3.813 1.00 48.44 73 PRO A C 1
ATOM 564 O O . PRO A 1 73 ? 19.619 9.514 4.976 1.00 48.44 73 PRO A O 1
ATOM 567 N N . ASP A 1 74 ? 19.520 11.094 3.382 1.00 50.22 74 ASP A N 1
ATOM 568 C CA . ASP A 1 74 ? 19.242 12.239 4.262 1.00 50.22 74 ASP A CA 1
ATOM 569 C C . ASP A 1 74 ? 17.753 12.619 4.346 1.00 50.22 74 ASP A C 1
ATOM 571 O O . ASP A 1 74 ? 17.416 13.644 4.935 1.00 50.22 74 ASP A O 1
ATOM 575 N N . ASP A 1 75 ? 16.850 11.812 3.775 1.00 58.59 75 ASP A N 1
ATOM 576 C CA . ASP A 1 75 ? 15.421 11.909 4.090 1.00 58.59 75 ASP A CA 1
ATOM 577 C C . ASP A 1 75 ? 15.006 10.805 5.078 1.00 58.59 75 ASP A C 1
ATOM 579 O O . ASP A 1 75 ? 15.549 9.698 5.080 1.00 58.59 75 ASP A O 1
ATOM 583 N N . GLU A 1 76 ? 14.043 11.113 5.953 1.00 57.94 76 GLU A N 1
ATOM 584 C CA . GLU A 1 76 ? 13.551 10.196 6.995 1.00 57.94 76 GLU A CA 1
ATOM 585 C C . GLU A 1 76 ? 12.936 8.898 6.425 1.00 57.94 76 GLU A C 1
ATOM 587 O O . GLU A 1 76 ? 12.691 7.948 7.169 1.00 57.94 76 GLU A O 1
ATOM 592 N N . LEU A 1 77 ? 12.706 8.829 5.107 1.00 61.25 77 LEU A N 1
ATOM 593 C CA . LEU A 1 77 ? 12.087 7.704 4.404 1.00 61.25 77 LEU A CA 1
ATOM 594 C C . LEU A 1 77 ? 13.092 6.883 3.570 1.00 61.25 77 LEU A C 1
ATOM 596 O O . LEU A 1 77 ? 12.700 5.900 2.936 1.00 61.25 77 LEU A O 1
ATOM 600 N N . GLY A 1 78 ? 14.381 7.234 3.574 1.00 63.50 78 GLY A N 1
ATOM 601 C CA . GLY A 1 78 ? 15.439 6.566 2.814 1.00 63.50 78 GLY A CA 1
ATOM 602 C C . GLY A 1 78 ? 15.252 6.599 1.291 1.00 63.50 78 GLY A C 1
ATOM 603 O O . GLY A 1 78 ? 15.577 5.615 0.621 1.00 63.50 78 GLY A O 1
ATOM 604 N N . GLY A 1 79 ? 14.693 7.677 0.736 1.00 68.31 79 GLY A N 1
ATOM 605 C CA . GLY A 1 79 ? 14.413 7.834 -0.698 1.00 68.31 79 GLY A CA 1
ATOM 606 C C . GLY A 1 79 ? 13.201 7.038 -1.192 1.00 68.31 79 GLY A C 1
ATOM 607 O O . GLY A 1 79 ? 13.075 6.780 -2.395 1.00 68.31 79 GLY A O 1
ATOM 608 N N . ARG A 1 80 ? 12.329 6.605 -0.272 1.00 75.38 80 ARG A N 1
ATOM 609 C CA . ARG A 1 80 ? 11.106 5.856 -0.582 1.00 75.38 80 ARG A CA 1
ATOM 610 C C . ARG A 1 80 ? 9.917 6.794 -0.757 1.00 75.38 80 ARG A C 1
ATOM 612 O O . ARG A 1 80 ? 9.654 7.642 0.091 1.00 75.38 80 ARG A O 1
ATOM 619 N N . ALA A 1 81 ? 9.158 6.570 -1.822 1.00 85.31 81 ALA A N 1
ATOM 620 C CA . ALA A 1 81 ? 7.827 7.134 -2.004 1.00 85.31 81 ALA A CA 1
ATOM 621 C C . ALA A 1 81 ? 6.768 6.079 -1.707 1.00 85.31 81 ALA A C 1
ATOM 623 O O . ALA A 1 81 ? 6.976 4.894 -1.958 1.00 85.31 81 ALA A O 1
ATOM 624 N N . PHE A 1 82 ? 5.615 6.520 -1.217 1.00 87.62 82 PHE A N 1
ATOM 625 C CA . PHE A 1 82 ? 4.509 5.630 -0.898 1.00 87.62 82 PHE A CA 1
ATOM 626 C C . PHE A 1 82 ? 3.309 5.961 -1.772 1.00 87.62 82 PHE A C 1
ATOM 628 O O . PHE A 1 82 ? 2.911 7.124 -1.871 1.00 87.62 82 PHE A O 1
ATOM 635 N N . ILE A 1 83 ? 2.733 4.932 -2.389 1.00 90.50 83 ILE A N 1
ATOM 636 C CA . ILE A 1 83 ? 1.460 5.022 -3.105 1.00 90.50 83 ILE A CA 1
ATOM 637 C C . ILE A 1 83 ? 0.439 4.156 -2.368 1.00 90.50 83 ILE A C 1
ATOM 639 O O . ILE A 1 83 ? 0.723 2.993 -2.067 1.00 90.50 83 ILE A O 1
ATOM 643 N N . PRO A 1 84 ? -0.752 4.689 -2.070 1.00 90.19 84 PRO A N 1
ATOM 644 C CA . PRO A 1 84 ? -1.762 3.958 -1.341 1.00 90.19 84 PRO A CA 1
ATOM 645 C C . PRO A 1 84 ? -2.635 3.151 -2.307 1.00 90.19 84 PRO A C 1
ATOM 647 O O . PRO A 1 84 ? -3.357 3.692 -3.149 1.00 90.19 84 PRO A O 1
ATOM 650 N N . LEU A 1 85 ? -2.576 1.835 -2.171 1.00 90.06 85 LEU A N 1
ATOM 651 C CA . LEU A 1 85 ? -3.339 0.874 -2.947 1.00 90.06 85 LEU A CA 1
ATOM 652 C C . LEU A 1 85 ? -4.617 0.488 -2.206 1.00 90.06 85 LEU A C 1
ATOM 654 O O . LEU A 1 85 ? -4.652 0.343 -0.977 1.00 90.06 85 LEU A O 1
ATOM 658 N N . LYS A 1 86 ? -5.684 0.286 -2.977 1.00 88.69 86 LYS A N 1
ATOM 659 C CA . LYS A 1 86 ? -6.922 -0.302 -2.471 1.00 88.69 86 LYS A CA 1
ATOM 660 C C . LYS A 1 86 ? -6.660 -1.739 -2.033 1.00 88.69 86 LYS A C 1
ATOM 662 O O . LYS A 1 86 ? -5.924 -2.478 -2.680 1.00 88.69 86 LYS A O 1
ATOM 667 N N . MET A 1 87 ? -7.307 -2.146 -0.951 1.00 87.69 87 MET A N 1
ATOM 668 C CA . MET A 1 87 ? -7.291 -3.530 -0.499 1.00 87.69 87 MET A CA 1
ATOM 669 C C . MET A 1 87 ? -8.511 -4.283 -1.022 1.00 87.69 87 MET A C 1
ATOM 671 O O . MET A 1 87 ? -9.590 -3.707 -1.192 1.00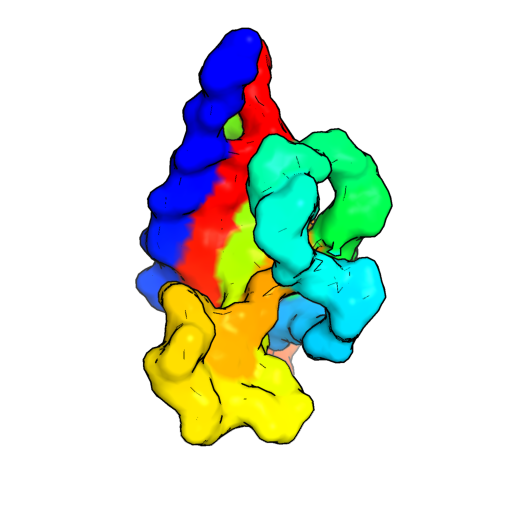 87.69 87 MET A O 1
ATOM 675 N N . ARG A 1 88 ? -8.354 -5.586 -1.241 1.00 85.19 88 ARG A N 1
ATOM 676 C CA . ARG A 1 88 ? -9.463 -6.501 -1.521 1.00 85.19 88 ARG A CA 1
ATOM 677 C C . ARG A 1 88 ? -9.396 -7.725 -0.608 1.00 85.19 88 ARG A C 1
ATOM 679 O O . ARG A 1 88 ? -8.293 -8.158 -0.276 1.00 85.19 88 ARG A O 1
ATOM 686 N N . PRO A 1 89 ? -10.541 -8.307 -0.220 1.00 83.00 89 PRO A N 1
ATOM 687 C CA . PRO A 1 89 ? -10.539 -9.607 0.433 1.00 83.00 89 PRO A CA 1
ATOM 688 C C . PRO A 1 89 ? -9.962 -10.662 -0.518 1.00 83.00 89 PRO A C 1
ATOM 690 O O . PRO A 1 89 ? -10.272 -10.663 -1.713 1.00 83.00 89 PRO A O 1
ATOM 693 N N . VAL A 1 90 ? -9.118 -11.545 0.010 1.00 78.38 90 VAL A N 1
ATOM 694 C CA . VAL A 1 90 ? -8.683 -12.754 -0.706 1.00 78.38 90 VAL A CA 1
ATOM 695 C C . VAL A 1 90 ? -9.804 -13.790 -0.616 1.00 78.38 90 VAL A C 1
ATOM 697 O O . VAL A 1 90 ? -10.362 -13.991 0.462 1.00 78.38 90 VAL A O 1
ATOM 700 N N . ASP A 1 91 ? -10.158 -14.415 -1.741 1.00 70.69 91 ASP A N 1
ATOM 701 C CA . ASP A 1 91 ? -11.038 -15.590 -1.738 1.00 70.69 91 ASP A CA 1
ATOM 702 C C . ASP A 1 91 ? -10.231 -16.798 -1.235 1.00 70.69 91 ASP A C 1
ATOM 704 O O . ASP A 1 91 ? -9.097 -17.013 -1.654 1.00 70.69 91 ASP A O 1
ATOM 708 N N . GLU A 1 92 ? -10.798 -17.589 -0.328 1.00 65.00 92 GLU A N 1
ATOM 709 C CA . GLU A 1 92 ? -10.146 -18.780 0.239 1.00 65.00 92 GLU A CA 1
ATOM 710 C C . GLU A 1 92 ? -10.110 -19.957 -0.750 1.00 65.00 92 GLU A C 1
ATOM 712 O O . GLU A 1 92 ? -9.522 -21.007 -0.477 1.00 65.00 92 GLU A O 1
ATOM 717 N N . LYS A 1 93 ? -10.763 -19.813 -1.906 1.00 66.94 93 LYS A N 1
ATOM 718 C CA . LYS A 1 93 ? -10.799 -20.845 -2.938 1.00 66.94 93 LYS A CA 1
ATOM 719 C C . LYS A 1 93 ? -9.498 -20.852 -3.743 1.00 66.94 93 LYS A C 1
ATOM 721 O O . LYS A 1 93 ? -9.100 -19.804 -4.244 1.00 66.94 93 LYS A O 1
ATOM 726 N N . PRO A 1 94 ? -8.886 -22.029 -3.968 1.00 59.69 94 PRO A N 1
ATOM 727 C CA . PRO A 1 94 ? -7.793 -22.165 -4.923 1.00 59.69 94 PRO A CA 1
ATOM 728 C C . PRO A 1 94 ? -8.256 -21.708 -6.313 1.00 59.69 94 PRO A C 1
ATOM 730 O O . PRO A 1 94 ? -9.081 -22.368 -6.949 1.00 59.69 94 PRO A O 1
ATOM 733 N N . GLY A 1 95 ? -7.766 -20.554 -6.758 1.00 64.38 95 GLY A N 1
ATOM 734 C CA . GLY A 1 95 ? -7.991 -20.037 -8.101 1.00 64.38 95 GLY A CA 1
ATOM 735 C C . GLY A 1 95 ? -6.962 -20.595 -9.081 1.00 64.38 95 GLY A C 1
ATOM 736 O O . GLY A 1 95 ? -5.823 -20.868 -8.714 1.00 64.38 95 GLY A O 1
ATOM 737 N N . SER A 1 96 ? -7.354 -20.760 -10.344 1.00 62.53 96 SER A N 1
ATOM 738 C CA . SER A 1 96 ? -6.399 -20.883 -11.450 1.00 62.53 96 SER A CA 1
ATOM 739 C C . SER A 1 96 ? -5.962 -19.474 -11.836 1.00 62.53 96 SER A C 1
ATOM 741 O O . SER A 1 96 ? -6.512 -18.888 -12.763 1.00 62.53 96 SER A O 1
ATOM 743 N N . GLU A 1 97 ? -5.085 -18.886 -11.031 1.00 69.38 97 GLU A N 1
ATOM 744 C CA . GLU A 1 97 ? -4.533 -17.561 -11.303 1.00 69.38 97 GLU A CA 1
ATOM 745 C C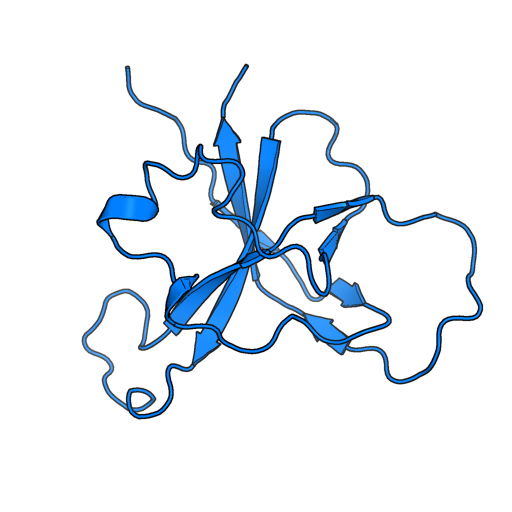 . GLU A 1 97 ? -3.316 -17.705 -12.225 1.00 69.38 97 GLU A C 1
ATOM 747 O O . GLU A 1 97 ? -2.570 -18.682 -12.129 1.00 69.38 97 GLU A O 1
ATOM 752 N N . ASP A 1 98 ? -3.158 -16.763 -13.153 1.00 68.75 98 ASP A N 1
ATOM 753 C CA . ASP A 1 98 ? -2.048 -16.774 -14.103 1.00 68.75 98 ASP A CA 1
ATOM 754 C C . ASP A 1 98 ? -0.722 -16.454 -13.384 1.00 68.75 98 ASP A C 1
ATOM 756 O O . ASP A 1 98 ? -0.651 -15.557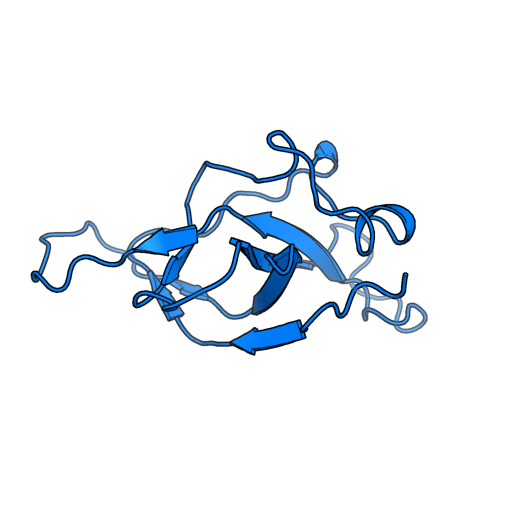 -12.547 1.00 68.75 98 ASP A O 1
ATOM 760 N N . ASP A 1 99 ? 0.326 -17.211 -13.712 1.00 60.97 99 ASP A N 1
ATOM 761 C CA . ASP A 1 99 ? 1.717 -16.993 -13.282 1.00 60.97 99 ASP A CA 1
ATOM 762 C C . ASP A 1 99 ? 2.285 -15.740 -13.997 1.00 60.97 99 ASP A C 1
ATOM 764 O O . ASP A 1 99 ? 1.941 -15.529 -15.169 1.00 60.97 99 ASP A O 1
ATOM 768 N N . PRO A 1 100 ? 3.168 -14.911 -13.393 1.00 78.94 100 PRO A N 1
ATOM 769 C CA . PRO A 1 100 ? 3.909 -15.092 -12.143 1.00 78.94 100 PRO A CA 1
ATOM 770 C C . PRO A 1 100 ? 3.291 -14.485 -10.878 1.00 78.94 100 PRO A C 1
ATOM 772 O O . PRO A 1 100 ? 2.790 -13.365 -10.876 1.00 78.94 100 PRO A O 1
ATOM 775 N N . TYR A 1 101 ? 3.458 -15.196 -9.759 1.00 84.94 101 TYR A N 1
ATOM 776 C CA . TYR A 1 101 ? 3.181 -14.655 -8.427 1.00 84.94 101 TYR A CA 1
ATOM 777 C C . TYR A 1 101 ? 4.270 -13.673 -7.966 1.00 84.94 101 TYR A C 1
ATOM 779 O O . TYR A 1 101 ? 5.467 -13.948 -8.081 1.00 84.94 101 TYR A O 1
ATOM 787 N N . THR A 1 102 ? 3.851 -12.575 -7.338 1.00 88.25 102 THR A N 1
ATOM 788 C CA . THR A 1 102 ? 4.723 -11.545 -6.763 1.00 88.25 102 THR A CA 1
ATOM 789 C C . THR A 1 102 ? 4.647 -11.563 -5.240 1.00 88.25 102 THR A C 1
ATOM 791 O O . THR A 1 102 ? 3.564 -11.589 -4.655 1.00 88.25 102 THR A O 1
ATOM 794 N N . ALA A 1 103 ? 5.810 -11.523 -4.587 1.00 89.75 103 ALA A N 1
ATOM 795 C CA . ALA A 1 103 ? 5.920 -11.289 -3.153 1.00 89.75 103 ALA A CA 1
ATOM 796 C C . ALA A 1 103 ? 6.023 -9.782 -2.885 1.00 89.75 103 ALA A C 1
ATOM 798 O O . ALA A 1 103 ? 6.952 -9.136 -3.371 1.00 89.75 103 ALA A O 1
ATOM 799 N N . VAL A 1 104 ? 5.091 -9.230 -2.109 1.00 89.62 104 VAL A N 1
ATOM 800 C CA . VAL A 1 104 ? 5.039 -7.793 -1.807 1.00 89.62 104 VAL A CA 1
ATOM 801 C C . VAL A 1 104 ? 5.149 -7.524 -0.310 1.00 89.62 104 VAL A C 1
ATOM 803 O O . VAL A 1 104 ? 4.534 -8.204 0.512 1.00 89.62 104 VAL A O 1
ATOM 806 N N . GLU A 1 105 ? 5.934 -6.510 0.039 1.00 91.06 105 GLU A N 1
ATOM 807 C CA . GLU A 1 105 ? 6.075 -5.975 1.395 1.00 91.06 105 GLU A CA 1
ATOM 808 C C . GLU A 1 105 ? 5.639 -4.512 1.404 1.00 91.06 105 GLU A C 1
ATOM 810 O O . GLU A 1 105 ? 5.879 -3.768 0.448 1.00 91.06 105 GLU A O 1
ATOM 815 N N . GLY A 1 106 ? 4.990 -4.091 2.481 1.00 90.19 106 GLY A N 1
ATOM 816 C CA . GLY A 1 106 ? 4.467 -2.739 2.593 1.00 90.19 106 GLY A CA 1
ATOM 817 C C . GLY A 1 106 ? 3.905 -2.455 3.971 1.00 90.19 106 GLY A C 1
ATOM 818 O O . GLY A 1 106 ? 4.251 -3.110 4.957 1.00 90.19 106 GLY A O 1
ATOM 819 N N . TYR A 1 107 ? 3.057 -1.435 4.052 1.00 89.88 107 TYR A N 1
ATOM 820 C CA . TYR A 1 107 ? 2.506 -0.978 5.321 1.00 89.88 107 TYR A CA 1
ATOM 821 C C . TYR A 1 107 ? 0.987 -0.886 5.251 1.00 89.88 107 TYR A C 1
ATOM 823 O O . TYR A 1 107 ? 0.428 -0.499 4.234 1.00 89.88 107 TYR A O 1
ATOM 831 N N . LEU A 1 108 ? 0.301 -1.204 6.339 1.00 88.94 108 LEU A N 1
ATOM 832 C CA . LEU A 1 108 ? -1.117 -0.919 6.507 1.00 88.94 108 LEU A CA 1
ATOM 833 C C . LEU A 1 108 ? -1.279 0.392 7.262 1.00 88.94 108 LEU A C 1
ATOM 835 O O . LEU A 1 108 ? -0.678 0.559 8.325 1.00 88.94 108 LEU A O 1
ATOM 839 N N . GLN A 1 109 ? -2.129 1.270 6.739 1.00 86.31 109 GLN A N 1
ATOM 840 C CA . GLN A 1 109 ? -2.542 2.501 7.401 1.00 86.31 109 GLN A CA 1
ATOM 841 C C . GLN A 1 109 ? -4.051 2.497 7.649 1.00 86.31 109 GLN A C 1
ATOM 843 O O . GLN A 1 109 ? -4.839 2.298 6.720 1.00 86.31 109 GLN A O 1
ATOM 848 N N . LEU A 1 110 ? -4.458 2.752 8.895 1.00 83.12 110 LEU A N 1
ATOM 849 C CA . LEU A 1 110 ? -5.862 3.006 9.220 1.00 83.12 110 LEU A CA 1
ATOM 850 C C . LEU A 1 110 ? -6.234 4.424 8.779 1.00 83.12 110 LEU A C 1
ATOM 852 O O . LEU A 1 110 ? -5.611 5.395 9.206 1.00 83.12 110 LEU A O 1
ATOM 856 N N . ARG A 1 111 ? -7.256 4.539 7.934 1.00 78.50 111 ARG A N 1
ATOM 857 C CA . ARG A 1 111 ? -7.687 5.804 7.330 1.00 78.50 111 ARG A CA 1
ATOM 858 C C . ARG A 1 111 ? -8.661 6.558 8.221 1.00 78.50 111 ARG A C 1
ATOM 860 O O . ARG A 1 111 ? -8.549 7.764 8.374 1.00 78.50 111 ARG A O 1
ATOM 867 N N . ASN A 1 112 ? -9.600 5.832 8.828 1.00 68.94 112 ASN A N 1
ATOM 868 C CA . ASN A 1 112 ? -10.593 6.373 9.748 1.00 68.94 112 ASN A CA 1
ATOM 869 C C . ASN A 1 112 ? -10.939 5.343 10.831 1.00 68.94 112 ASN A C 1
ATOM 871 O O . ASN A 1 112 ? -11.159 4.164 10.541 1.00 68.94 112 ASN A O 1
ATOM 875 N N . THR A 1 113 ? -11.030 5.802 12.078 1.00 50.88 113 THR A N 1
ATOM 876 C CA . THR A 1 113 ? -11.705 5.077 13.161 1.00 50.88 113 THR A CA 1
ATOM 877 C C . THR A 1 113 ? -13.199 5.422 13.123 1.00 50.88 113 THR A C 1
ATOM 879 O O . THR A 1 113 ? -13.503 6.608 12.970 1.00 50.88 113 THR A O 1
ATOM 882 N N . PRO A 1 114 ? -14.114 4.443 13.235 1.00 51.97 114 PRO A N 1
ATOM 883 C CA . PRO A 1 114 ? -15.548 4.716 13.353 1.00 51.97 114 PRO A CA 1
ATOM 884 C C . PRO A 1 114 ? -15.895 5.543 14.599 1.00 51.97 114 PRO A C 1
ATOM 886 O O . PRO A 1 114 ? -15.126 5.486 15.588 1.00 51.97 114 PRO A O 1
#

pLDDT: mean 75.29, std 13.45, range [37.78, 91.69]

Organism: NCBI:txid1079267

Secondary structure (DSSP, 8-state):
------EEEEEEEEESSPPPPP-GGGPPPHHHHS----TTSSEEEEEEEE---SSSEEEEEEEEEPTTTTT-TTSTTTTEEEEEEEEEEPPSS---PPSPPEEEEEEEEEEE--

Foldseek 3Di:
DDFDKDKAKDWQDKDLDDDDDDDPVLWDDPVCLLQVQDPPNADAPPAAEDADDPDADKWWWAWDQPVPQCPDCPDPVNNIITGTHHHDYDDPDDDPRDDDIDTGITMMIGNDDD